Protein AF-J8PQA6-F1 (afdb_monomer)

Sequence (149 aa):
MHLYGYFVLFIVVVLFIALLPLFSGIGTFKLTKPSSSAKAQPTTGKLGKRDFLKNKLNQTNVLKFNLKDGKDVSEDNSTGVSSAPRKFEVDSKTGLKRRVIGRFNQDPNDFDFDIDELINEDNLEEQKQEEKKLKEYNGKKHEAYEAFV

Foldseek 3Di:
DVVVVVVVVVVVVVVCVVCCVVVVPPPPPPPPDPPPPDDDDDDDDPDDPVVVVVVVVVVPPPDDDPDPPDDDDDDDDDPDDDPDDQDFDQDPVPRDTDGPPDDDDPDPCPPVDDPVNVVVVVVVVVVVVVVVVVVVVVVVVVVVVVVVD

Secondary structure (DSSP, 8-state):
-HHHHHHHHHHHHHHHHHHHHHHS-TT---------------------HHHHHHHHHHH-----------SS--------S--S--PEEEPTTT-PEEE--------GGGG---HHHHHHHHHHHHHHHHHHHHHHHHHHHHHHHHHH-

Structure (mmCIF, N/CA/C/O backbone):
data_AF-J8PQA6-F1
#
_entry.id   AF-J8PQA6-F1
#
loop_
_atom_site.group_PDB
_atom_site.id
_atom_site.type_symbol
_atom_site.label_atom_id
_atom_site.label_alt_id
_atom_site.label_comp_id
_atom_site.label_asym_id
_atom_site.label_entity_id
_atom_site.label_seq_id
_atom_site.pdbx_PDB_ins_code
_atom_site.Cartn_x
_atom_site.Cartn_y
_atom_site.Cartn_z
_atom_site.occupancy
_atom_site.B_iso_or_equiv
_atom_site.auth_seq_id
_atom_site.auth_comp_id
_atom_site.auth_asym_id
_atom_site.auth_atom_id
_atom_site.pdbx_PDB_model_num
ATOM 1 N N . MET A 1 1 ? 31.375 -15.706 -26.236 1.00 62.81 1 MET A N 1
ATOM 2 C CA . MET A 1 1 ? 31.761 -14.596 -25.334 1.00 62.81 1 MET A CA 1
ATOM 3 C C . MET A 1 1 ? 30.564 -13.902 -24.680 1.00 62.81 1 MET A C 1
ATOM 5 O O . MET A 1 1 ? 30.632 -13.652 -23.487 1.00 62.81 1 MET A O 1
ATOM 9 N N . HIS A 1 2 ? 29.446 -13.666 -25.381 1.00 77.88 2 HIS A N 1
ATOM 10 C CA . HIS A 1 2 ? 28.254 -13.034 -24.779 1.00 77.88 2 HIS A CA 1
ATOM 11 C C . HIS A 1 2 ? 27.535 -13.906 -23.734 1.00 77.88 2 HIS A C 1
ATOM 13 O O . HIS A 1 2 ? 27.205 -13.419 -22.659 1.00 77.88 2 HIS A O 1
ATOM 19 N N . LEU A 1 3 ? 27.373 -15.211 -23.998 1.00 87.12 3 LEU A N 1
ATOM 20 C CA . LEU A 1 3 ? 26.696 -16.140 -23.077 1.00 87.12 3 LEU A CA 1
ATOM 21 C C . LEU A 1 3 ? 27.403 -16.257 -21.714 1.00 87.12 3 LEU A C 1
ATOM 23 O O . LEU A 1 3 ? 26.760 -16.323 -20.672 1.00 87.12 3 LEU A O 1
ATOM 27 N N . TYR A 1 4 ? 28.738 -16.232 -21.732 1.00 91.75 4 TYR A N 1
ATOM 28 C CA . TYR A 1 4 ? 29.564 -16.247 -20.526 1.00 91.75 4 TYR A CA 1
ATOM 29 C C . TYR A 1 4 ? 29.369 -14.970 -19.697 1.00 91.75 4 TYR A C 1
ATOM 31 O O . TYR A 1 4 ? 29.225 -15.047 -18.482 1.00 91.75 4 TYR A O 1
ATOM 39 N N . GLY A 1 5 ? 29.271 -13.805 -20.350 1.00 92.56 5 GLY A N 1
ATOM 40 C CA . GLY A 1 5 ? 28.978 -12.536 -19.679 1.00 92.56 5 GLY A CA 1
ATOM 41 C C . GLY A 1 5 ? 27.631 -12.544 -18.951 1.00 92.56 5 GLY A C 1
ATOM 42 O O . GLY A 1 5 ? 27.562 -12.117 -17.801 1.00 92.56 5 GLY A O 1
ATOM 43 N N . TYR A 1 6 ? 26.584 -13.102 -19.569 1.00 93.69 6 TYR A N 1
ATOM 44 C CA . TYR A 1 6 ? 25.278 -13.253 -18.915 1.00 93.69 6 TYR A CA 1
ATOM 45 C C . TYR A 1 6 ? 25.326 -14.204 -17.715 1.00 93.69 6 TYR A C 1
ATOM 47 O O . TYR A 1 6 ? 24.714 -13.916 -16.691 1.00 93.69 6 TYR A O 1
ATOM 55 N N . PHE A 1 7 ? 26.088 -15.298 -17.803 1.00 95.31 7 PHE A N 1
ATOM 56 C CA . PHE A 1 7 ? 26.271 -16.226 -16.684 1.00 95.31 7 PHE A CA 1
ATOM 57 C C . PHE A 1 7 ? 26.992 -15.575 -15.500 1.00 95.31 7 PHE A C 1
ATOM 59 O O . PHE A 1 7 ? 26.571 -15.733 -14.356 1.00 95.31 7 PHE A O 1
ATOM 66 N N . VAL A 1 8 ? 28.046 -14.801 -15.771 1.00 94.62 8 VAL A N 1
ATOM 67 C CA . VAL A 1 8 ? 28.770 -14.051 -14.736 1.00 94.62 8 VAL A CA 1
ATOM 68 C C . VAL A 1 8 ? 27.856 -13.003 -14.094 1.00 94.62 8 VAL A C 1
ATOM 70 O O . VAL A 1 8 ? 27.794 -12.921 -12.869 1.00 94.62 8 VAL A O 1
ATOM 73 N N . LEU A 1 9 ? 27.091 -12.252 -14.894 1.00 94.94 9 LEU A N 1
ATOM 74 C CA . LEU A 1 9 ? 26.126 -11.270 -14.389 1.00 94.94 9 LEU A CA 1
ATOM 75 C C . LEU A 1 9 ? 25.058 -11.929 -13.504 1.00 94.94 9 LEU A C 1
ATOM 77 O O . LEU A 1 9 ? 24.757 -11.426 -12.425 1.00 94.94 9 LEU A O 1
ATOM 81 N N . PHE A 1 10 ? 24.515 -13.071 -13.934 1.00 95.56 10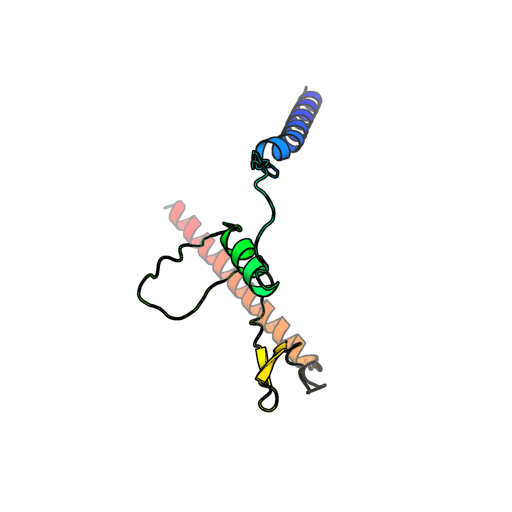 PHE A N 1
ATOM 82 C CA . PHE A 1 10 ? 23.509 -13.814 -13.179 1.00 95.56 10 PHE A CA 1
ATOM 83 C C . PHE A 1 10 ? 24.034 -14.243 -11.805 1.00 95.56 10 PHE A C 1
ATOM 85 O O . PHE A 1 10 ? 23.363 -14.032 -10.796 1.00 95.56 10 PHE A O 1
ATOM 92 N N . ILE A 1 11 ? 25.265 -14.762 -11.747 1.00 96.00 11 ILE A N 1
ATOM 93 C CA . ILE A 1 11 ? 25.914 -15.134 -10.484 1.00 96.00 11 ILE A CA 1
ATOM 94 C C . ILE A 1 11 ? 26.055 -13.913 -9.569 1.00 96.00 11 ILE A C 1
ATOM 96 O O . ILE A 1 11 ? 25.723 -14.005 -8.389 1.00 96.00 11 ILE A O 1
ATOM 100 N N . VAL A 1 12 ? 26.486 -12.764 -10.099 1.00 95.88 12 VAL A N 1
ATOM 101 C CA . VAL A 1 12 ? 26.631 -11.522 -9.319 1.00 95.88 12 VAL A CA 1
ATOM 102 C C . VAL A 1 12 ? 25.291 -11.067 -8.733 1.00 95.88 12 VAL A C 1
ATOM 104 O O . VAL A 1 12 ? 25.227 -10.731 -7.551 1.00 95.88 12 VAL A O 1
ATOM 107 N N . VAL A 1 13 ? 24.215 -11.101 -9.524 1.00 96.56 13 VAL A N 1
ATOM 108 C CA . VAL A 1 13 ? 22.869 -10.709 -9.070 1.00 96.56 13 VAL A CA 1
ATOM 109 C C . VAL A 1 13 ? 22.370 -11.631 -7.956 1.00 96.56 13 VAL A C 1
ATOM 111 O O . VAL A 1 13 ? 21.892 -11.149 -6.929 1.00 96.56 13 VAL A O 1
ATOM 114 N N . VAL A 1 14 ? 22.527 -12.949 -8.113 1.00 95.62 14 VAL A N 1
ATOM 115 C CA . VAL A 1 14 ? 22.127 -13.933 -7.091 1.00 95.62 14 VAL A CA 1
ATOM 116 C C . VAL A 1 14 ? 22.905 -13.725 -5.789 1.00 95.62 14 VAL A C 1
ATOM 118 O O . VAL A 1 14 ? 22.318 -13.753 -4.707 1.00 95.62 14 VAL A O 1
ATOM 121 N N . LEU A 1 15 ? 24.210 -13.456 -5.883 1.00 95.38 15 LEU A N 1
ATOM 122 C CA . LEU A 1 15 ? 25.066 -13.187 -4.726 1.00 95.38 15 LEU A CA 1
ATOM 123 C C . LEU A 1 15 ? 24.599 -11.927 -3.976 1.00 95.38 15 LEU A C 1
ATOM 125 O O . LEU A 1 15 ? 24.535 -11.923 -2.749 1.00 95.38 15 LEU A O 1
ATOM 129 N N . PHE A 1 16 ? 24.190 -10.887 -4.705 1.00 94.31 16 PHE A N 1
ATOM 130 C CA . PHE A 1 16 ? 23.672 -9.651 -4.118 1.00 94.31 16 PHE A CA 1
ATOM 131 C C . PHE A 1 16 ? 22.347 -9.861 -3.374 1.00 94.31 16 PHE A C 1
ATOM 133 O O . PHE A 1 16 ? 22.188 -9.388 -2.249 1.00 94.31 16 PHE A O 1
ATOM 140 N N . ILE A 1 17 ? 21.416 -10.619 -3.962 1.00 93.62 17 ILE A N 1
ATOM 141 C CA . ILE A 1 17 ? 20.130 -10.962 -3.332 1.00 93.62 17 ILE A CA 1
ATOM 142 C C . ILE A 1 17 ? 20.348 -11.789 -2.060 1.00 93.62 17 ILE A C 1
ATOM 144 O O . ILE A 1 17 ? 19.663 -11.568 -1.066 1.00 93.62 17 ILE A O 1
ATOM 148 N N . ALA A 1 18 ? 21.323 -12.700 -2.058 1.00 90.69 18 ALA A N 1
ATOM 149 C CA . ALA A 1 18 ? 21.658 -13.502 -0.883 1.00 90.69 18 ALA A CA 1
ATOM 150 C C . ALA A 1 18 ? 22.339 -12.684 0.232 1.00 90.69 18 ALA A C 1
ATOM 152 O O . ALA A 1 18 ? 22.142 -12.966 1.414 1.00 90.69 18 ALA A O 1
ATOM 153 N N . LEU A 1 19 ? 23.124 -11.663 -0.128 1.00 89.12 19 LEU A N 1
ATOM 154 C CA . LEU A 1 19 ? 23.817 -10.794 0.828 1.00 89.12 19 LEU A CA 1
ATOM 155 C C . LEU A 1 19 ? 22.931 -9.679 1.398 1.00 89.12 19 LEU A C 1
ATOM 157 O O . LEU A 1 19 ? 23.157 -9.246 2.528 1.00 89.12 19 LEU A O 1
ATOM 161 N N . LEU A 1 20 ? 21.919 -9.218 0.658 1.00 84.25 20 LEU A N 1
ATOM 162 C CA . LEU A 1 20 ? 21.012 -8.147 1.087 1.00 84.25 20 LEU A CA 1
ATOM 163 C C . LEU A 1 20 ? 20.389 -8.398 2.476 1.00 84.25 20 LEU A 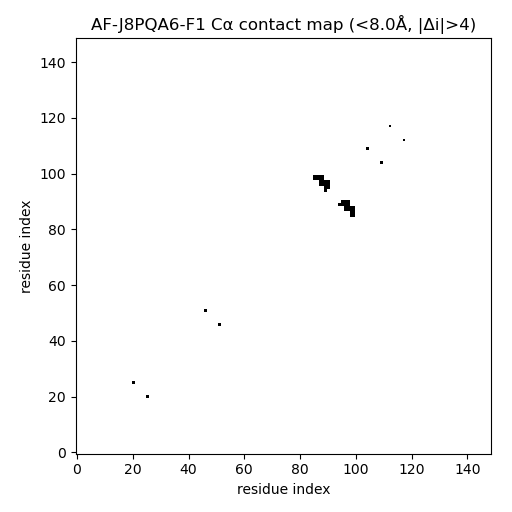C 1
ATOM 165 O O . LEU A 1 20 ? 20.491 -7.508 3.321 1.00 84.25 20 LEU A O 1
ATOM 169 N N . PRO A 1 21 ? 19.832 -9.586 2.786 1.00 82.44 21 PRO A N 1
ATOM 170 C CA . PRO A 1 21 ? 19.302 -9.887 4.116 1.00 82.44 21 PRO A CA 1
ATOM 171 C C . PRO A 1 21 ? 20.340 -9.775 5.240 1.00 82.44 21 PRO A C 1
ATOM 173 O O . PRO A 1 21 ? 20.000 -9.348 6.341 1.00 82.44 21 PRO A O 1
ATOM 176 N N . LEU A 1 22 ? 21.604 -10.121 4.964 1.00 79.12 22 LEU A N 1
ATOM 177 C CA . LEU A 1 22 ? 22.694 -10.081 5.947 1.00 79.12 22 LEU A CA 1
ATOM 178 C C . LEU A 1 22 ? 23.083 -8.640 6.302 1.00 79.12 22 LEU A C 1
ATOM 180 O O . LEU A 1 22 ? 23.360 -8.347 7.464 1.00 79.12 22 LEU A O 1
ATOM 184 N N . PHE A 1 23 ? 23.055 -7.731 5.324 1.00 77.00 23 PHE A N 1
ATOM 185 C CA . PHE A 1 23 ? 23.293 -6.302 5.553 1.00 77.00 23 PHE A CA 1
ATOM 186 C C . PHE A 1 23 ? 22.053 -5.547 6.032 1.00 77.00 23 PHE A C 1
ATOM 188 O O . PHE A 1 23 ? 22.184 -4.494 6.650 1.00 77.00 23 PHE A O 1
ATOM 195 N N . SER A 1 24 ? 20.851 -6.075 5.786 1.00 75.88 24 SER A N 1
ATOM 196 C CA . SER A 1 24 ? 19.601 -5.376 6.092 1.00 75.88 24 SER A CA 1
ATOM 197 C C . SER A 1 24 ? 19.342 -5.201 7.594 1.00 75.88 24 SER A C 1
ATOM 199 O O . SER A 1 24 ? 18.422 -4.473 7.959 1.00 75.88 24 SER A O 1
ATOM 201 N N . GLY A 1 25 ? 20.113 -5.844 8.479 1.00 66.12 25 GLY A N 1
ATOM 202 C CA . GLY A 1 25 ? 20.046 -5.596 9.925 1.00 66.12 25 GLY A CA 1
ATOM 203 C C . GLY A 1 25 ? 18.720 -5.996 10.586 1.00 66.12 25 GLY A C 1
ATOM 204 O O . GLY A 1 25 ? 18.507 -5.701 11.764 1.00 66.12 25 GLY A O 1
ATOM 205 N N . ILE A 1 26 ? 17.838 -6.701 9.867 1.00 63.75 26 ILE A N 1
ATOM 206 C CA . ILE A 1 26 ? 16.672 -7.382 10.433 1.00 63.75 26 ILE A CA 1
ATOM 207 C C . ILE A 1 26 ? 17.202 -8.497 11.344 1.00 63.75 26 ILE A C 1
ATOM 209 O O . ILE A 1 26 ? 17.560 -9.577 10.891 1.00 63.75 26 ILE A O 1
ATOM 213 N N . GLY A 1 27 ? 17.312 -8.220 12.646 1.00 55.91 27 GLY A N 1
ATOM 214 C CA . GLY A 1 27 ? 17.539 -9.267 13.646 1.00 55.91 27 GLY A CA 1
ATOM 215 C C . GLY A 1 27 ? 18.548 -8.992 14.758 1.00 55.91 27 GLY A C 1
ATOM 216 O O . GLY A 1 27 ? 18.763 -9.888 15.571 1.00 55.91 27 GLY A O 1
ATOM 217 N N . THR A 1 28 ? 19.147 -7.802 14.887 1.00 60.06 28 THR A N 1
ATOM 218 C CA . THR A 1 28 ? 20.030 -7.520 16.039 1.00 60.06 28 THR A CA 1
ATOM 219 C C . THR A 1 28 ? 19.232 -7.230 17.315 1.00 60.06 28 THR A C 1
ATOM 221 O O . THR A 1 28 ? 19.262 -6.123 17.854 1.00 60.06 28 THR A O 1
ATOM 224 N N . PHE A 1 29 ? 18.518 -8.228 17.834 1.00 62.50 29 PHE A N 1
ATOM 225 C CA . PHE A 1 29 ? 17.996 -8.185 19.195 1.00 62.50 29 PHE A CA 1
ATOM 226 C C . PHE A 1 29 ? 19.137 -8.483 20.168 1.00 62.50 29 PHE A C 1
ATOM 228 O O . PHE A 1 29 ? 19.535 -9.630 20.372 1.00 62.50 29 PHE A O 1
ATOM 235 N N . LYS A 1 30 ? 19.682 -7.430 20.786 1.00 62.34 30 LYS A N 1
ATOM 236 C CA . LYS A 1 30 ? 20.609 -7.573 21.912 1.00 62.34 30 LYS A CA 1
ATOM 237 C C . LYS A 1 30 ? 19.830 -8.080 23.120 1.00 62.34 30 LYS A C 1
ATOM 239 O O . LYS A 1 30 ? 19.223 -7.303 23.853 1.00 62.34 30 LYS A O 1
ATOM 244 N N . LEU A 1 31 ? 19.855 -9.391 23.330 1.00 57.66 31 LEU A N 1
ATOM 245 C CA . LEU A 1 31 ? 19.340 -10.007 24.544 1.00 57.66 31 LEU A CA 1
ATOM 246 C C . LEU A 1 31 ? 20.323 -9.717 25.689 1.00 57.66 31 LEU A C 1
ATOM 248 O O . LEU A 1 31 ? 21.233 -10.493 25.976 1.00 57.66 31 LEU A O 1
ATOM 252 N N . THR A 1 32 ? 20.185 -8.558 26.331 1.00 61.53 32 THR A N 1
ATOM 253 C CA . THR A 1 32 ? 20.927 -8.262 27.558 1.00 61.53 32 THR A CA 1
ATOM 254 C C . THR A 1 32 ? 20.365 -9.136 28.671 1.00 61.53 32 THR A C 1
ATOM 256 O O . THR A 1 32 ? 19.302 -8.854 29.223 1.00 61.53 32 THR A O 1
ATOM 259 N N . LYS A 1 33 ? 21.059 -10.234 28.975 1.00 55.88 33 LYS A N 1
ATOM 260 C CA . LYS A 1 33 ? 20.732 -11.123 30.091 1.00 55.88 33 LYS A CA 1
ATOM 261 C C . LYS A 1 33 ? 20.951 -10.337 31.394 1.00 55.88 33 LYS A C 1
ATOM 263 O O . LYS A 1 33 ? 22.086 -9.926 31.641 1.00 55.88 33 LYS A O 1
ATOM 268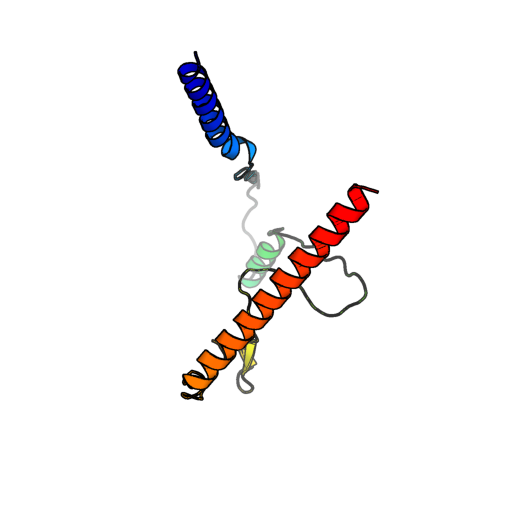 N N . PRO A 1 34 ? 19.920 -10.081 32.219 1.00 55.31 34 PRO A N 1
ATOM 269 C CA . PRO A 1 34 ? 20.139 -9.419 33.494 1.00 55.31 34 PRO A CA 1
ATOM 270 C C . PRO A 1 34 ? 20.943 -10.365 34.390 1.00 55.31 34 PRO A C 1
ATOM 272 O O . PRO A 1 34 ? 20.482 -11.445 34.755 1.00 55.31 34 PRO A O 1
ATOM 275 N N . SER A 1 35 ? 22.174 -9.967 34.703 1.00 49.56 35 SER A N 1
ATOM 276 C CA . SER A 1 35 ? 22.997 -10.587 35.738 1.00 49.56 35 SER A CA 1
ATOM 277 C C . SER A 1 35 ? 22.291 -10.403 37.084 1.00 49.56 35 SER A C 1
ATOM 279 O O . SER A 1 35 ? 22.355 -9.339 37.698 1.00 49.56 35 SER A O 1
ATOM 281 N N . SER A 1 36 ? 21.549 -11.417 37.527 1.00 50.72 36 SER A N 1
ATOM 282 C CA . SER A 1 36 ? 20.932 -11.440 38.849 1.00 50.72 36 SER A CA 1
ATOM 283 C C . SER A 1 36 ? 21.951 -11.920 39.884 1.00 50.72 36 SER A C 1
ATOM 285 O O . SER A 1 36 ? 21.871 -13.049 40.366 1.00 50.72 36 SER A O 1
ATOM 287 N N . SER A 1 37 ? 22.90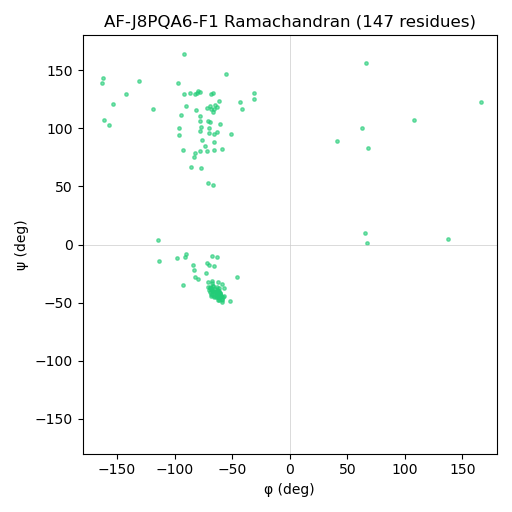8 -11.075 40.266 1.00 53.25 37 SER A N 1
ATOM 288 C CA . SER A 1 37 ? 23.626 -11.262 41.532 1.00 53.25 37 SER A CA 1
ATOM 289 C C . SER A 1 37 ? 22.820 -10.611 42.663 1.00 53.25 37 SER A C 1
ATOM 291 O O . SER A 1 37 ? 23.221 -9.600 43.236 1.00 53.25 37 SER A O 1
ATOM 293 N N . ALA A 1 38 ? 21.641 -11.154 42.966 1.00 51.59 38 ALA A N 1
ATOM 294 C CA . ALA A 1 38 ? 20.885 -10.761 44.149 1.00 51.59 38 ALA A CA 1
ATOM 295 C C . ALA A 1 38 ? 21.189 -11.760 45.270 1.00 51.59 38 ALA A C 1
ATOM 297 O O . ALA A 1 38 ? 20.662 -12.872 45.293 1.00 51.59 38 ALA A O 1
ATOM 298 N N . LYS A 1 39 ? 22.081 -11.349 46.180 1.00 44.03 39 LYS A N 1
ATOM 299 C CA . LYS A 1 39 ? 22.262 -11.938 47.512 1.00 44.03 39 LYS A CA 1
ATOM 300 C C . LYS A 1 39 ? 20.886 -12.207 48.128 1.00 44.03 39 LYS A C 1
ATOM 302 O O . LYS A 1 39 ? 20.089 -11.284 48.283 1.00 44.03 39 LYS A O 1
ATOM 307 N N . ALA A 1 40 ? 20.631 -13.461 48.483 1.00 52.38 40 ALA A N 1
ATOM 308 C CA . ALA A 1 40 ? 19.500 -13.830 49.316 1.00 52.38 40 ALA A CA 1
ATOM 309 C C . ALA A 1 40 ? 19.642 -13.131 50.677 1.00 52.38 40 ALA A C 1
ATOM 311 O O . ALA A 1 40 ? 20.656 -13.298 51.354 1.00 52.38 40 ALA A O 1
ATOM 312 N N . GLN A 1 41 ? 18.637 -12.351 51.071 1.00 50.75 41 GLN A N 1
ATOM 313 C CA . GLN A 1 41 ? 18.512 -11.837 52.432 1.00 50.75 41 GLN A CA 1
ATOM 314 C C . GLN A 1 41 ? 17.084 -12.110 52.937 1.00 50.75 41 GLN A C 1
ATOM 316 O O . GLN A 1 41 ? 16.149 -12.106 52.130 1.00 50.75 41 GLN A O 1
ATOM 321 N N . PRO A 1 42 ? 16.927 -12.487 54.221 1.00 49.06 42 PRO A N 1
ATOM 322 C CA . PRO A 1 42 ? 15.946 -13.475 54.626 1.00 49.06 42 PRO A CA 1
ATOM 323 C C . PRO A 1 42 ? 14.602 -12.873 55.030 1.00 49.06 42 PRO A C 1
ATOM 325 O O . PRO A 1 42 ? 14.448 -11.692 55.325 1.00 49.06 42 PRO A O 1
ATOM 328 N N . THR A 1 43 ? 13.639 -13.783 55.062 1.00 59.66 43 THR A N 1
ATOM 329 C CA . THR A 1 43 ? 12.290 -13.691 55.606 1.00 59.66 43 THR A CA 1
ATOM 330 C C . THR A 1 43 ? 12.208 -12.962 56.950 1.00 59.66 43 THR A C 1
ATOM 332 O O . THR A 1 43 ? 12.661 -13.507 57.949 1.00 59.66 43 THR A O 1
ATOM 335 N N . THR A 1 44 ? 11.514 -11.825 57.010 1.00 49.75 44 THR A N 1
ATOM 336 C CA . THR A 1 44 ? 10.687 -11.419 58.162 1.00 49.75 44 THR A CA 1
ATOM 337 C C . THR A 1 44 ? 9.723 -10.303 57.751 1.00 49.75 44 THR A C 1
ATOM 339 O O . THR A 1 44 ? 10.080 -9.382 57.026 1.00 49.75 44 THR A O 1
ATOM 342 N N . GLY A 1 45 ? 8.482 -10.389 58.238 1.00 46.56 45 GLY A N 1
ATOM 343 C CA . GLY A 1 45 ? 7.494 -9.311 58.167 1.00 46.56 45 GLY A CA 1
ATOM 344 C C . GLY A 1 45 ? 6.367 -9.565 57.171 1.00 46.56 45 GLY A C 1
ATOM 345 O O . GLY A 1 45 ? 6.550 -9.480 55.962 1.00 46.56 45 GLY A O 1
ATOM 346 N N . LYS A 1 46 ? 5.174 -9.859 57.699 1.00 59.72 46 LYS A N 1
ATOM 347 C CA . LYS A 1 46 ? 3.901 -9.954 56.970 1.00 59.72 46 LYS A CA 1
ATOM 348 C C . LYS A 1 46 ? 3.582 -8.625 56.261 1.00 59.72 46 LYS A C 1
ATOM 350 O O . LYS A 1 46 ? 2.809 -7.828 56.779 1.00 59.72 46 LYS A O 1
ATOM 355 N N . LEU A 1 47 ? 4.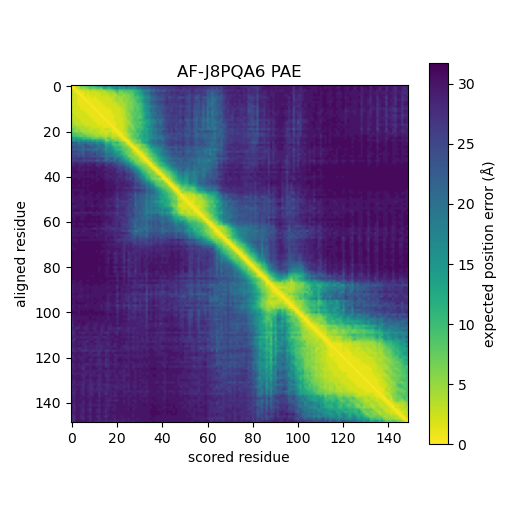145 -8.384 55.080 1.00 57.03 47 LEU A N 1
ATOM 356 C CA . LEU A 1 47 ? 3.615 -7.379 54.160 1.00 57.03 47 LEU A CA 1
ATOM 357 C C . LEU A 1 47 ? 2.457 -8.007 53.383 1.00 57.03 47 LEU A C 1
ATOM 359 O O . LEU A 1 47 ? 2.581 -9.105 52.834 1.00 57.03 47 LEU A O 1
ATOM 363 N N . GLY A 1 48 ? 1.310 -7.326 53.355 1.00 60.00 48 GLY A N 1
ATOM 364 C CA . GLY A 1 48 ? 0.146 -7.784 52.607 1.00 60.00 48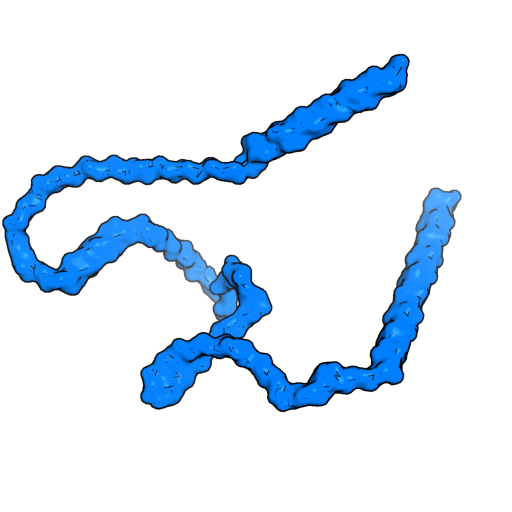 GLY A CA 1
ATOM 365 C C . GLY A 1 48 ? 0.508 -8.015 51.139 1.00 60.00 48 GLY A C 1
ATOM 366 O O . GLY A 1 48 ? 1.323 -7.290 50.572 1.00 60.00 48 GLY A O 1
ATOM 367 N N . LYS A 1 49 ? -0.122 -9.004 50.488 1.00 62.72 49 LYS A N 1
ATOM 368 C CA . LYS A 1 49 ? 0.092 -9.326 49.057 1.00 62.72 49 LYS A CA 1
ATOM 369 C C . LYS A 1 49 ? 0.085 -8.085 48.143 1.00 62.72 49 LYS A C 1
ATOM 371 O O . LYS A 1 49 ? 0.748 -8.078 47.110 1.00 62.72 49 LYS A O 1
ATOM 376 N N . ARG A 1 50 ? -0.639 -7.028 48.534 1.00 61.09 50 ARG A N 1
ATOM 377 C CA . ARG A 1 50 ? -0.708 -5.740 47.826 1.00 61.09 50 ARG A CA 1
ATOM 378 C C . ARG A 1 50 ? 0.607 -4.957 47.874 1.00 61.09 50 ARG A C 1
ATOM 380 O O . ARG A 1 50 ? 0.985 -4.381 46.861 1.00 61.09 50 ARG A O 1
ATOM 387 N N . ASP A 1 51 ? 1.323 -4.971 48.992 1.00 64.94 51 ASP A N 1
ATOM 388 C CA . ASP A 1 51 ? 2.573 -4.219 49.143 1.00 64.94 51 ASP A CA 1
ATOM 389 C C . ASP A 1 51 ? 3.750 -4.946 48.479 1.00 64.94 51 ASP A C 1
ATOM 391 O O . ASP A 1 51 ? 4.624 -4.310 47.892 1.00 64.94 51 ASP A O 1
ATOM 395 N N . PHE A 1 52 ? 3.709 -6.284 48.430 1.00 66.50 52 PHE A N 1
ATOM 396 C CA . PHE A 1 52 ? 4.630 -7.082 47.611 1.00 66.50 52 PHE A CA 1
ATOM 397 C C . PHE A 1 52 ? 4.484 -6.774 46.110 1.00 66.50 52 PHE A C 1
ATOM 399 O O . PHE A 1 52 ? 5.480 -6.619 45.405 1.00 66.50 52 PHE A O 1
ATOM 406 N N . LEU A 1 53 ? 3.248 -6.625 45.616 1.00 66.75 53 LEU A N 1
ATOM 407 C CA . LEU A 1 53 ? 2.979 -6.251 44.222 1.00 66.75 53 LEU A CA 1
ATOM 408 C C . LEU A 1 53 ? 3.426 -4.818 43.907 1.00 66.75 53 LEU A C 1
ATOM 410 O O . LEU A 1 53 ? 4.008 -4.595 42.848 1.00 66.75 53 LEU A O 1
ATOM 414 N N . LYS A 1 54 ? 3.223 -3.868 44.831 1.00 66.75 54 LYS A N 1
ATOM 415 C CA . LYS A 1 54 ? 3.734 -2.493 44.694 1.00 66.75 54 LYS A CA 1
ATOM 416 C C . LYS A 1 54 ? 5.262 -2.464 44.617 1.00 66.75 54 LYS A C 1
ATOM 418 O O . LYS A 1 54 ? 5.814 -1.811 43.738 1.00 66.75 54 LYS A O 1
ATOM 423 N N . ASN A 1 55 ? 5.947 -3.235 45.462 1.00 62.56 55 ASN A N 1
ATOM 424 C CA . ASN A 1 55 ? 7.407 -3.328 45.411 1.00 62.56 55 ASN A CA 1
ATOM 425 C C . ASN A 1 55 ? 7.911 -4.019 44.133 1.00 62.56 55 ASN A C 1
ATOM 427 O O . ASN A 1 55 ? 8.938 -3.611 43.593 1.00 62.56 55 ASN A O 1
ATOM 431 N N . LYS A 1 56 ? 7.168 -4.995 43.591 1.00 62.66 56 LYS A N 1
ATOM 432 C CA . LYS A 1 56 ? 7.486 -5.634 42.303 1.00 62.66 56 LYS A CA 1
ATOM 433 C C . LYS A 1 56 ? 7.298 -4.680 41.112 1.00 62.66 56 LYS A C 1
ATOM 435 O O . LYS A 1 56 ? 8.119 -4.699 40.203 1.00 62.66 56 LYS A O 1
ATOM 440 N N . LEU A 1 57 ? 6.280 -3.814 41.147 1.00 61.09 57 LEU A N 1
ATOM 441 C CA . LEU A 1 57 ? 6.062 -2.743 40.159 1.00 61.09 57 LEU A CA 1
ATOM 442 C C . LEU A 1 57 ? 7.156 -1.665 40.207 1.00 61.09 57 LEU A C 1
ATOM 444 O O . LEU A 1 57 ? 7.576 -1.163 39.169 1.00 61.09 57 LEU A O 1
ATOM 448 N N . ASN A 1 58 ? 7.669 -1.350 41.396 1.00 58.62 58 ASN A N 1
ATOM 44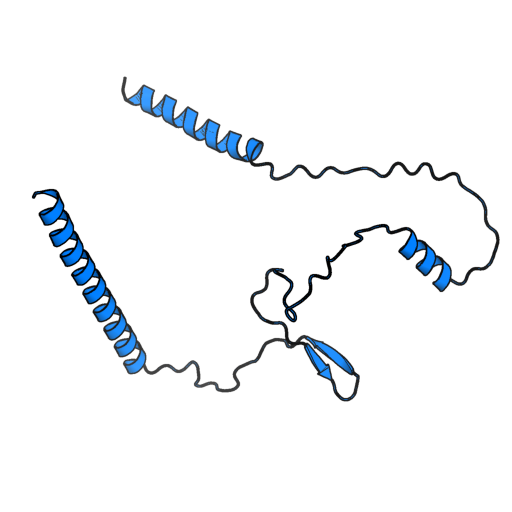9 C CA . ASN A 1 58 ? 8.769 -0.394 41.541 1.00 58.62 58 ASN A CA 1
ATOM 450 C C . ASN A 1 58 ? 10.121 -0.966 41.068 1.00 58.62 58 ASN A C 1
ATOM 452 O O . ASN A 1 58 ? 11.007 -0.206 40.684 1.00 58.62 58 ASN A O 1
ATOM 456 N N . GLN A 1 59 ? 10.288 -2.296 41.074 1.00 57.59 59 GLN A N 1
ATOM 457 C CA . GLN A 1 59 ? 11.486 -2.977 40.557 1.00 57.59 59 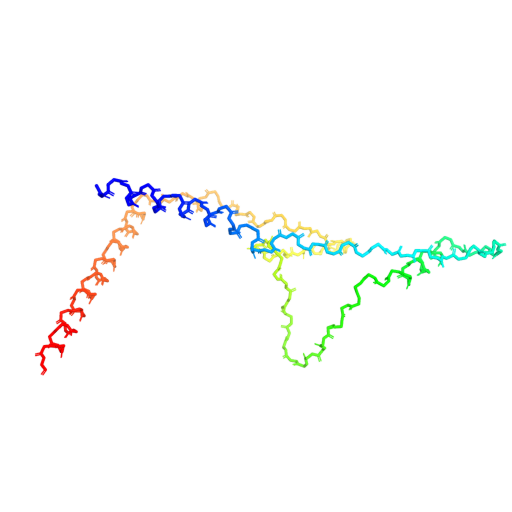GLN A CA 1
ATOM 458 C C . GLN A 1 59 ? 11.450 -3.218 39.044 1.00 57.59 59 GLN A C 1
ATOM 460 O O . GLN A 1 59 ? 12.499 -3.420 38.429 1.00 57.59 59 GLN A O 1
ATOM 465 N N . THR A 1 60 ? 10.278 -3.146 38.410 1.00 56.34 60 THR A N 1
ATOM 466 C CA . THR A 1 60 ? 10.184 -3.094 36.953 1.00 56.34 60 THR A CA 1
ATOM 467 C C . THR A 1 60 ? 10.505 -1.678 36.480 1.00 56.34 60 THR A C 1
ATOM 469 O O . THR A 1 60 ? 9.613 -0.909 36.140 1.00 56.34 60 THR A O 1
ATOM 472 N N . ASN A 1 61 ? 11.797 -1.338 36.388 1.00 59.09 61 ASN A N 1
ATOM 473 C CA . ASN A 1 61 ? 12.287 -0.287 35.480 1.00 59.09 61 ASN A CA 1
ATOM 474 C C . ASN A 1 61 ? 12.089 -0.734 34.013 1.00 59.09 61 ASN A C 1
ATOM 476 O O . ASN A 1 61 ? 13.019 -0.750 33.211 1.00 59.09 61 ASN A O 1
ATOM 480 N N . VAL A 1 62 ? 10.878 -1.158 33.665 1.00 60.97 62 VAL A N 1
ATOM 481 C CA . VAL A 1 62 ? 10.497 -1.528 32.311 1.00 60.97 62 VAL A CA 1
ATOM 482 C C . VAL A 1 62 ? 9.840 -0.283 31.738 1.00 60.97 62 VAL A C 1
ATOM 484 O O . VAL A 1 62 ? 8.664 -0.029 31.960 1.00 60.97 62 VAL A O 1
ATOM 487 N N . LEU A 1 63 ? 10.670 0.507 31.054 1.00 61.66 63 LEU A N 1
ATOM 488 C CA . LEU A 1 63 ? 10.291 1.645 30.215 1.00 61.66 63 LEU A CA 1
ATOM 489 C C . LEU A 1 63 ? 9.719 2.855 30.976 1.00 61.66 63 LEU A C 1
ATOM 491 O O . LEU A 1 63 ? 8.516 3.097 31.022 1.00 61.66 63 LEU A O 1
ATOM 495 N N . LYS A 1 64 ? 10.622 3.688 31.509 1.00 57.25 64 LYS A N 1
ATOM 496 C CA . LYS A 1 64 ? 10.302 5.083 31.836 1.00 57.25 64 LYS A CA 1
ATOM 497 C C . LYS A 1 64 ? 10.311 5.890 30.539 1.00 57.25 64 LYS A C 1
ATOM 499 O O . LYS A 1 64 ? 11.375 6.268 30.053 1.00 57.25 64 LYS A O 1
ATOM 504 N N . PHE A 1 65 ? 9.137 6.117 29.964 1.00 58.81 65 PHE A N 1
ATOM 505 C CA . PHE A 1 65 ? 8.984 7.063 28.865 1.00 58.81 65 PHE A CA 1
ATOM 506 C C . PHE A 1 65 ? 8.981 8.475 29.447 1.00 58.81 65 PHE A C 1
ATOM 508 O O . PHE A 1 65 ? 8.014 8.889 30.080 1.00 58.81 65 PHE A O 1
ATOM 515 N N . ASN A 1 66 ? 10.075 9.209 29.253 1.00 53.62 66 ASN A N 1
ATOM 516 C CA . ASN A 1 66 ? 10.069 10.653 29.453 1.00 53.62 66 ASN A CA 1
ATOM 517 C C . ASN A 1 66 ? 9.355 11.268 28.245 1.00 53.62 66 ASN A C 1
ATOM 519 O O . ASN A 1 66 ? 9.991 11.542 27.226 1.00 53.62 66 ASN A O 1
ATOM 523 N N . LEU A 1 67 ? 8.032 11.434 28.331 1.00 57.50 67 LEU A N 1
ATOM 524 C CA . LEU A 1 67 ? 7.340 12.334 27.417 1.00 57.50 67 LEU A CA 1
ATOM 525 C C . LEU A 1 67 ? 7.790 13.749 27.766 1.00 57.50 67 LEU A C 1
ATOM 527 O O . LEU A 1 67 ? 7.631 14.223 28.887 1.00 57.50 67 LEU A O 1
ATOM 531 N N . LYS A 1 68 ? 8.453 14.385 26.805 1.00 49.34 68 LYS A N 1
ATOM 532 C CA . LYS A 1 68 ? 8.779 15.800 26.873 1.00 49.34 68 LYS A CA 1
ATOM 533 C C . LYS A 1 68 ? 7.439 16.521 26.746 1.00 49.34 68 LYS A C 1
ATOM 535 O O . LYS A 1 68 ? 6.880 16.528 25.653 1.00 49.34 68 LYS A O 1
ATOM 540 N N . ASP A 1 69 ? 6.924 17.063 27.848 1.00 50.94 69 ASP A N 1
ATOM 541 C CA . ASP A 1 69 ? 5.753 17.943 27.844 1.00 50.94 69 ASP A CA 1
ATOM 542 C C . ASP A 1 69 ? 6.125 19.228 27.091 1.00 50.94 69 ASP A C 1
ATOM 544 O O . ASP A 1 69 ? 6.562 20.236 27.650 1.00 50.94 69 ASP A O 1
ATOM 548 N N . GLY A 1 70 ? 6.054 19.134 25.766 1.00 41.88 70 GLY A N 1
ATOM 549 C CA . GLY A 1 70 ? 6.086 20.255 24.853 1.00 41.88 70 GLY A CA 1
ATOM 550 C C . GLY A 1 70 ? 4.712 20.898 24.866 1.00 41.88 70 GLY A C 1
ATOM 551 O O . GLY A 1 70 ? 3.742 20.300 24.416 1.00 41.88 70 GLY A O 1
ATOM 552 N N . LYS A 1 71 ? 4.667 22.104 25.429 1.00 47.78 71 LYS A N 1
ATOM 553 C CA . LYS A 1 71 ? 3.629 23.117 25.237 1.00 47.78 71 LYS A CA 1
ATOM 554 C C . LYS A 1 71 ? 3.012 23.045 23.833 1.00 47.78 71 LYS A C 1
ATOM 556 O O . LYS A 1 71 ? 3.760 23.089 22.860 1.00 47.78 71 LYS A O 1
ATOM 561 N N . ASP A 1 72 ? 1.678 23.029 23.810 1.00 46.75 72 ASP A N 1
ATOM 562 C CA . ASP A 1 72 ? 0.794 23.362 22.685 1.00 46.75 72 ASP A CA 1
ATOM 563 C C . ASP A 1 72 ? 0.963 22.413 21.476 1.00 46.75 72 ASP A C 1
ATOM 565 O O . ASP A 1 72 ? 1.910 22.505 20.710 1.00 46.75 72 ASP A O 1
ATOM 569 N N . VAL A 1 73 ? 0.110 21.417 21.238 1.00 45.53 73 VAL A N 1
ATOM 570 C CA . VAL A 1 73 ? -1.322 21.503 20.928 1.00 45.53 73 VAL A CA 1
ATOM 571 C C . VAL A 1 73 ? -1.941 20.122 21.186 1.00 45.53 73 VAL A C 1
ATOM 573 O O . VAL A 1 73 ? -1.311 19.093 20.955 1.00 45.53 73 VAL A O 1
ATOM 576 N N . SER A 1 74 ? -3.169 20.132 21.695 1.00 44.69 74 SER A N 1
ATOM 577 C CA . SER A 1 74 ? -4.024 18.996 22.034 1.00 44.69 74 SER A CA 1
ATOM 578 C C . SER A 1 74 ? -3.858 17.734 21.174 1.00 44.69 74 SER A C 1
ATOM 580 O O . SER A 1 74 ? -4.030 17.771 19.962 1.00 44.69 74 SER A O 1
ATOM 582 N N . GLU A 1 75 ? -3.607 16.630 21.887 1.00 45.31 75 GLU A N 1
ATOM 583 C CA . GLU A 1 75 ? -3.984 15.239 21.595 1.00 45.31 75 GLU A CA 1
ATOM 584 C C . GLU A 1 75 ? -3.861 14.747 20.146 1.00 45.31 75 GLU A C 1
ATOM 586 O O . GLU A 1 75 ? -4.848 14.660 19.423 1.00 45.31 75 GLU A O 1
ATOM 591 N N . ASP A 1 76 ? -2.681 14.230 19.792 1.00 44.53 76 ASP A N 1
ATOM 592 C CA . ASP A 1 76 ? -2.623 13.035 18.949 1.00 44.53 76 ASP A CA 1
ATOM 593 C C . ASP A 1 76 ? -1.329 12.244 19.192 1.00 44.53 76 ASP A C 1
ATOM 595 O O . ASP A 1 76 ? -0.219 12.752 19.050 1.00 44.53 76 ASP A O 1
ATOM 599 N N . ASN A 1 77 ? -1.469 10.984 19.604 1.00 43.69 77 ASN A N 1
ATOM 600 C CA . ASN A 1 77 ? -0.392 9.997 19.602 1.00 43.69 77 ASN A CA 1
ATOM 601 C C . ASN A 1 77 ? -0.998 8.588 19.567 1.00 43.69 77 ASN A C 1
ATOM 603 O O . ASN A 1 77 ? -1.435 8.050 20.584 1.00 43.69 77 ASN A O 1
ATOM 607 N N . SER A 1 78 ? -0.975 7.938 18.407 1.00 43.53 78 SER A N 1
ATOM 608 C CA . SER A 1 78 ? -0.039 6.829 18.162 1.00 43.53 78 SER A CA 1
ATOM 609 C C . SER A 1 78 ? -0.418 6.038 16.910 1.00 43.53 78 SER A C 1
ATOM 611 O O . SER A 1 78 ? -1.486 5.440 16.788 1.00 43.53 78 SER A O 1
ATOM 613 N N . THR A 1 79 ? 0.540 5.967 15.994 1.00 47.25 79 THR A N 1
ATOM 614 C CA . THR A 1 79 ? 0.649 4.953 14.950 1.00 47.25 79 THR A CA 1
ATOM 615 C C . THR A 1 79 ? 0.902 3.585 15.592 1.00 47.25 79 THR A C 1
ATOM 617 O O . THR A 1 79 ? 2.033 3.147 15.778 1.00 47.25 79 THR A O 1
ATOM 620 N N . GLY A 1 80 ? -0.186 2.896 15.931 1.00 42.81 80 GLY A N 1
ATOM 621 C CA . GLY A 1 80 ? -0.269 1.442 16.021 1.00 42.81 80 GLY A CA 1
ATOM 622 C C . GLY A 1 80 ? -1.308 0.978 15.006 1.00 42.81 80 GLY A C 1
ATOM 623 O O . GLY A 1 80 ? -2.467 1.369 15.086 1.00 42.81 80 GLY A O 1
ATOM 624 N N . VAL A 1 81 ? -0.873 0.197 14.020 1.00 46.56 81 VAL A N 1
ATOM 625 C CA . VAL A 1 81 ? -1.634 -0.238 12.839 1.00 46.56 81 VAL A CA 1
ATOM 626 C C . VAL A 1 81 ? -2.996 -0.855 13.206 1.00 46.56 81 VAL A C 1
ATOM 628 O O . VAL A 1 81 ? -3.122 -2.039 13.500 1.00 46.56 81 VAL A O 1
ATOM 631 N N . SER A 1 82 ? -4.036 -0.026 13.175 1.00 41.41 82 SER A N 1
ATOM 632 C CA . SER A 1 82 ? -5.362 -0.331 12.637 1.00 41.41 82 SER A CA 1
ATOM 633 C C . SER A 1 82 ? -6.035 1.013 12.384 1.00 41.41 82 SER A C 1
ATOM 635 O O . SER A 1 82 ? -6.368 1.726 13.329 1.00 41.41 82 SER A O 1
ATOM 637 N N . SER A 1 83 ? -6.162 1.376 11.118 1.00 47.31 83 SER A N 1
ATOM 638 C CA . SER A 1 83 ? -6.615 2.663 10.584 1.00 47.31 83 SER A CA 1
ATOM 639 C C . SER A 1 83 ? -8.114 2.930 10.790 1.00 47.31 83 SER A C 1
ATOM 641 O O . SER A 1 83 ? -8.835 3.255 9.855 1.00 47.31 83 SER A O 1
ATOM 643 N N . ALA A 1 84 ? -8.604 2.811 12.022 1.00 56.00 84 ALA A N 1
ATOM 644 C CA . ALA A 1 84 ? -9.917 3.315 12.400 1.00 56.00 84 ALA A CA 1
ATOM 645 C C . ALA A 1 84 ? -9.841 3.892 13.821 1.00 56.00 84 ALA A C 1
ATOM 647 O O . ALA A 1 84 ? -9.362 3.192 14.722 1.00 56.00 84 ALA A O 1
ATOM 648 N N . PRO A 1 85 ? -10.311 5.132 14.065 1.00 59.69 85 PRO A N 1
ATOM 649 C CA . PRO A 1 85 ? -10.386 5.685 15.410 1.00 59.69 85 PRO A CA 1
ATOM 650 C C . PRO A 1 85 ? -11.315 4.793 16.237 1.00 59.69 85 PRO A C 1
ATOM 652 O O . PRO A 1 85 ? -12.536 4.812 16.071 1.00 59.69 85 PRO A O 1
ATOM 655 N N . ARG A 1 86 ? -10.740 3.957 17.108 1.00 61.62 86 ARG A N 1
ATOM 656 C CA . ARG A 1 86 ? -11.493 3.065 17.996 1.00 61.62 86 ARG A CA 1
ATOM 657 C C . ARG A 1 86 ? -12.147 3.914 19.084 1.00 61.62 86 ARG A C 1
ATOM 659 O O . ARG A 1 86 ? -11.629 4.031 20.190 1.00 61.62 86 ARG A O 1
ATOM 666 N N . LYS A 1 87 ? -13.274 4.543 18.751 1.00 69.56 87 LYS A N 1
ATOM 667 C CA . LYS A 1 87 ? -14.112 5.268 19.706 1.00 69.56 87 LYS A CA 1
ATOM 668 C C . LYS A 1 87 ? -14.622 4.237 20.713 1.00 69.56 87 LYS A C 1
ATOM 670 O O . LYS A 1 87 ? -15.240 3.253 20.327 1.00 69.56 87 LYS A O 1
ATOM 675 N N . PHE A 1 88 ? -14.284 4.399 21.986 1.00 70.62 88 PHE A N 1
ATOM 676 C CA . PHE A 1 88 ? -14.884 3.607 23.056 1.00 70.62 88 PHE A CA 1
ATOM 677 C C . PHE A 1 88 ? -16.159 4.315 23.494 1.00 70.62 88 PHE A C 1
ATOM 679 O O . PHE A 1 88 ? -16.125 5.514 23.764 1.00 70.62 88 PHE A O 1
ATOM 686 N N . GLU A 1 89 ? -17.265 3.585 23.576 1.00 72.69 89 GLU A N 1
ATOM 687 C CA . GLU A 1 89 ? -18.505 4.106 24.144 1.00 72.69 89 GLU A CA 1
ATOM 688 C C . GLU A 1 89 ? -18.531 3.759 25.636 1.00 72.69 89 GLU A C 1
ATOM 690 O O . GLU A 1 89 ? -18.237 2.622 26.029 1.00 72.69 89 GLU A O 1
ATOM 695 N N . VAL A 1 90 ? -18.794 4.758 26.479 1.00 77.00 90 VAL A N 1
ATOM 696 C CA . VAL A 1 90 ? -18.904 4.582 27.930 1.00 77.00 90 VAL A CA 1
ATOM 697 C C . VAL A 1 90 ? -20.360 4.280 28.244 1.00 77.00 90 VAL A C 1
ATOM 699 O O . VAL A 1 90 ? -21.230 5.104 27.974 1.00 77.00 90 VAL A O 1
ATOM 702 N N . ASP A 1 91 ? -20.625 3.109 28.818 1.00 75.44 91 ASP A N 1
ATOM 703 C CA . ASP A 1 91 ? -21.964 2.771 29.295 1.00 75.44 91 ASP A CA 1
ATOM 704 C C . ASP A 1 91 ? -22.355 3.712 30.445 1.00 75.44 91 ASP A C 1
ATOM 706 O O . ASP A 1 91 ? -21.689 3.750 31.480 1.00 75.44 91 ASP A O 1
ATOM 710 N N . SER A 1 92 ? -23.440 4.469 30.277 1.00 78.50 92 SER A N 1
ATOM 711 C CA . SER A 1 92 ? -23.914 5.446 31.262 1.00 78.50 92 SER A CA 1
ATOM 712 C C . SER A 1 92 ? -24.386 4.814 32.575 1.00 78.50 92 SER A C 1
ATOM 714 O O . SER A 1 92 ? -24.441 5.502 33.592 1.00 78.50 92 SER A O 1
ATOM 716 N N . LYS A 1 93 ? -24.693 3.509 32.584 1.00 81.62 93 LYS A N 1
ATOM 717 C CA . LYS A 1 93 ? -25.146 2.788 33.783 1.00 81.62 93 LYS A CA 1
ATOM 718 C C . LYS A 1 93 ? -24.009 2.129 34.556 1.00 81.62 93 LYS A C 1
ATOM 720 O O . LYS A 1 93 ? -24.083 2.040 35.777 1.00 81.62 93 LYS A O 1
ATOM 725 N N . THR A 1 94 ? -22.980 1.643 33.861 1.00 80.88 94 THR A N 1
ATOM 726 C CA . THR A 1 94 ? -21.891 0.861 34.480 1.00 80.88 94 THR A CA 1
ATOM 727 C C . THR A 1 94 ? -20.531 1.556 34.446 1.00 80.88 94 THR A C 1
ATOM 729 O O . THR A 1 94 ? -19.610 1.128 35.138 1.00 80.88 94 THR A O 1
ATOM 732 N N . GLY A 1 95 ? -20.372 2.612 33.645 1.00 79.69 95 GLY A N 1
ATOM 733 C CA . GLY A 1 95 ? -19.107 3.319 33.441 1.00 79.69 95 GLY A CA 1
ATOM 734 C C . GLY A 1 95 ? -18.038 2.498 32.710 1.00 79.69 95 GLY A C 1
ATOM 735 O O . GLY A 1 95 ? -16.920 2.981 32.513 1.00 79.69 95 GLY A O 1
ATOM 736 N N . LEU A 1 96 ? -18.341 1.260 32.300 1.00 81.56 96 LEU A N 1
ATOM 737 C CA . LEU A 1 96 ? -17.393 0.407 31.593 1.00 81.56 96 LEU A CA 1
ATOM 738 C C . LEU A 1 96 ? -17.279 0.831 30.126 1.00 81.56 96 LEU A C 1
ATOM 740 O O . LEU A 1 96 ? -18.271 0.980 29.412 1.00 81.56 96 LEU A O 1
ATOM 744 N N . LYS A 1 97 ? -16.033 0.974 29.662 1.00 84.88 97 LYS A N 1
ATOM 745 C CA . LYS A 1 97 ? -15.713 1.237 28.255 1.00 84.88 97 LYS A CA 1
ATOM 746 C C . LYS A 1 97 ? -15.962 -0.021 27.433 1.00 84.88 97 LYS A C 1
ATOM 748 O O . LYS A 1 97 ? -15.278 -1.029 27.619 1.00 84.88 97 LYS A O 1
ATOM 753 N N . ARG A 1 98 ? -16.896 0.044 26.486 1.00 75.69 98 ARG A N 1
ATOM 754 C CA . ARG A 1 98 ? -17.115 -1.019 25.500 1.00 75.69 98 ARG A CA 1
ATOM 755 C C . ARG A 1 98 ? -16.382 -0.673 24.209 1.00 75.69 98 ARG A C 1
ATOM 757 O O . ARG A 1 98 ? -16.343 0.480 23.779 1.00 75.69 98 ARG A O 1
ATOM 764 N N . ARG A 1 99 ? -15.761 -1.683 23.595 1.00 76.38 99 ARG A N 1
ATOM 765 C CA . ARG A 1 99 ? -15.168 -1.545 22.261 1.00 76.38 99 ARG A CA 1
ATOM 766 C C . ARG A 1 99 ? -16.319 -1.384 21.266 1.00 76.38 99 ARG A C 1
ATOM 768 O O . ARG A 1 99 ? -17.140 -2.292 21.170 1.00 76.38 99 ARG A O 1
ATOM 775 N N . VAL A 1 100 ? -16.370 -0.265 20.545 1.00 70.00 100 VAL A N 1
ATOM 776 C CA . VAL A 1 100 ? -17.311 -0.097 19.430 1.00 70.00 100 VAL A CA 1
ATOM 777 C C . VAL A 1 100 ? -16.832 -1.002 18.297 1.00 70.00 100 VAL A C 1
ATOM 779 O O . VAL A 1 100 ? -15.789 -0.761 17.686 1.00 70.00 100 VAL A O 1
ATOM 782 N N . ILE A 1 101 ? -17.546 -2.106 18.083 1.00 67.19 101 ILE A N 1
ATOM 783 C CA . ILE A 1 101 ? -17.298 -3.055 16.995 1.00 67.19 101 ILE A CA 1
ATOM 784 C C . ILE A 1 101 ? -17.985 -2.473 15.758 1.00 67.19 101 ILE A C 1
ATOM 786 O O . ILE A 1 101 ? -19.099 -2.857 15.448 1.00 67.19 101 ILE A O 1
ATOM 790 N N . GLY A 1 102 ? -17.345 -1.493 15.115 1.00 68.06 102 GLY A N 1
ATOM 791 C CA . GLY A 1 102 ? -17.832 -0.871 13.880 1.00 68.06 102 GLY A CA 1
ATOM 792 C C . GLY A 1 102 ? -19.126 -0.059 14.027 1.00 68.06 102 GLY A C 1
ATOM 793 O O . GLY A 1 102 ? -19.923 -0.247 14.942 1.00 68.06 102 GLY A O 1
ATOM 794 N N . ARG A 1 103 ? -19.334 0.892 13.116 1.00 72.12 103 ARG A N 1
ATOM 795 C CA . ARG A 1 103 ? -20.672 1.422 12.847 1.00 72.12 103 ARG A CA 1
ATOM 796 C C . ARG A 1 103 ? -21.193 0.619 11.670 1.00 72.12 103 ARG A C 1
ATOM 798 O O . ARG A 1 103 ? -20.615 0.705 10.592 1.00 72.12 103 ARG A O 1
ATOM 805 N N . PHE A 1 104 ? -22.196 -0.213 11.907 1.00 73.25 104 PHE A N 1
ATOM 806 C CA . PHE A 1 104 ? -22.870 -0.914 10.825 1.00 73.25 104 PHE A CA 1
ATOM 807 C C . PHE A 1 104 ? -23.865 0.046 10.203 1.00 73.25 104 PHE A C 1
ATOM 809 O O . PHE A 1 104 ? -24.629 0.692 10.925 1.00 73.25 104 PHE A O 1
ATOM 816 N N . ASN A 1 105 ? -23.819 0.148 8.882 1.00 78.12 105 ASN A N 1
ATOM 817 C CA . ASN A 1 105 ? -24.888 0.798 8.166 1.00 78.12 105 ASN A CA 1
ATOM 818 C C . ASN A 1 105 ? -26.138 -0.073 8.281 1.00 78.12 105 ASN A C 1
ATOM 820 O O . ASN A 1 105 ? -26.057 -1.290 8.114 1.00 78.12 105 ASN A O 1
ATOM 824 N N . GLN A 1 106 ? -27.247 0.536 8.682 1.00 80.38 106 GLN A N 1
ATOM 825 C CA . GLN A 1 106 ? -28.521 -0.162 8.842 1.00 80.38 106 GLN A CA 1
ATOM 826 C C . GLN A 1 106 ? -29.352 -0.118 7.564 1.00 80.38 106 GLN A C 1
ATOM 828 O O . GLN A 1 106 ? -30.347 -0.835 7.492 1.00 80.38 106 GLN A O 1
ATOM 833 N N . ASP A 1 107 ? -28.953 0.700 6.589 1.00 83.94 107 ASP A N 1
ATOM 834 C CA . ASP A 1 107 ? -29.632 0.773 5.309 1.00 83.94 107 ASP A CA 1
ATOM 835 C C . ASP A 1 107 ? -29.165 -0.379 4.401 1.00 83.94 107 ASP A C 1
ATOM 837 O O . ASP A 1 107 ? -27.972 -0.467 4.086 1.00 83.94 107 ASP A O 1
ATOM 841 N N . PRO A 1 108 ? -30.056 -1.311 4.018 1.00 81.19 108 PRO A N 1
ATOM 842 C CA . PRO A 1 108 ? -29.722 -2.370 3.073 1.00 81.19 108 PRO A CA 1
ATOM 843 C C . PRO A 1 108 ? -29.522 -1.854 1.642 1.00 81.19 108 PRO A C 1
ATOM 845 O O . PRO A 1 108 ? -28.913 -2.567 0.847 1.00 81.19 108 PRO A O 1
ATOM 848 N N . ASN A 1 109 ? -30.001 -0.649 1.319 1.00 83.75 109 ASN A N 1
ATOM 849 C CA . ASN A 1 109 ? -29.958 -0.097 -0.035 1.00 83.75 109 ASN A CA 1
ATOM 850 C C . ASN A 1 109 ? -28.682 0.707 -0.318 1.00 83.75 109 ASN A C 1
ATOM 852 O O . ASN A 1 109 ? -28.420 1.041 -1.464 1.00 83.75 109 ASN A O 1
ATOM 856 N N . ASP A 1 110 ? -27.843 0.971 0.688 1.00 81.62 110 ASP A N 1
ATOM 857 C CA . ASP A 1 110 ? -26.579 1.711 0.516 1.00 81.62 110 ASP A CA 1
ATOM 858 C C . ASP A 1 110 ? -25.557 1.004 -0.394 1.00 81.62 110 ASP A C 1
ATOM 860 O O . ASP A 1 110 ? -24.534 1.580 -0.759 1.00 81.62 110 ASP A O 1
ATOM 864 N N . PHE A 1 111 ? -25.812 -0.259 -0.734 1.00 79.38 111 PHE A N 1
ATOM 865 C CA . PHE A 1 111 ? -25.008 -1.044 -1.668 1.00 79.38 111 PHE A CA 1
ATOM 866 C C . PHE A 1 111 ? -25.769 -1.403 -2.95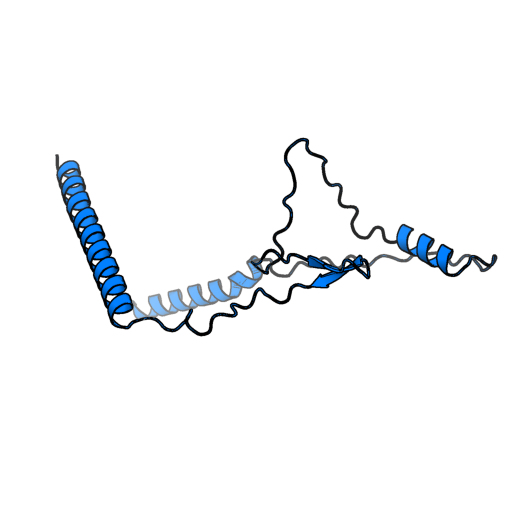1 1.00 79.38 111 PHE A C 1
ATOM 868 O O . PHE A 1 111 ? -25.234 -2.150 -3.771 1.00 79.38 111 PHE A O 1
ATOM 875 N N . ASP A 1 112 ? -27.002 -0.919 -3.110 1.00 85.44 112 ASP A N 1
ATOM 876 C CA . ASP A 1 112 ? -27.817 -1.139 -4.301 1.00 85.44 112 ASP A CA 1
ATOM 877 C C . ASP A 1 112 ? -27.580 0.023 -5.269 1.00 85.44 112 ASP A C 1
ATOM 879 O O . ASP A 1 112 ? -28.294 1.023 -5.276 1.00 85.44 112 ASP A O 1
ATOM 883 N N . PHE A 1 113 ? -26.476 -0.068 -6.009 1.00 83.06 113 PHE A N 1
ATOM 884 C CA . PHE A 1 113 ? -26.096 0.945 -6.988 1.00 83.06 113 PHE A CA 1
ATOM 885 C C . PHE A 1 113 ? -26.894 0.764 -8.277 1.00 83.06 113 PHE A C 1
ATOM 887 O O . PHE A 1 113 ? -26.931 -0.334 -8.844 1.00 83.06 113 PHE A O 1
ATOM 894 N N . ASP A 1 114 ? -27.456 1.859 -8.786 1.00 90.00 114 ASP A N 1
ATOM 895 C CA . ASP A 1 114 ? -28.081 1.863 -10.100 1.00 90.00 114 ASP A CA 1
ATOM 896 C C . ASP A 1 114 ? -27.009 1.648 -11.175 1.00 90.00 114 ASP A C 1
ATOM 898 O O . ASP A 1 114 ? -25.983 2.329 -11.222 1.00 90.00 114 ASP A O 1
ATOM 902 N N . ILE A 1 115 ? -27.257 0.703 -12.084 1.00 89.25 115 ILE A N 1
ATOM 903 C CA . ILE A 1 115 ? -26.327 0.382 -13.179 1.00 89.25 115 ILE A CA 1
ATOM 904 C C . ILE A 1 115 ? -26.031 1.633 -14.019 1.00 89.25 115 ILE A C 1
ATOM 906 O O . ILE A 1 115 ? -24.894 1.848 -14.437 1.00 89.25 115 ILE A O 1
ATOM 910 N N . ASP A 1 116 ? -27.040 2.479 -14.222 1.00 93.44 116 ASP A N 1
ATOM 911 C CA . ASP A 1 116 ? -26.903 3.732 -14.962 1.00 93.44 116 ASP A CA 1
ATOM 912 C C . ASP A 1 116 ? -26.011 4.745 -14.227 1.00 93.44 116 ASP A C 1
ATOM 914 O O . ASP A 1 116 ? -25.262 5.482 -14.869 1.00 93.44 116 ASP A O 1
ATOM 918 N N . GLU A 1 117 ? -26.054 4.785 -12.891 1.00 89.94 117 GLU A N 1
ATOM 919 C CA . GLU A 1 117 ? -25.169 5.636 -12.087 1.00 89.94 117 GLU A CA 1
ATOM 920 C C . GLU A 1 117 ? -23.713 5.184 -12.234 1.00 89.94 117 GLU A C 1
ATOM 922 O O . GLU A 1 117 ? -22.844 6.007 -12.526 1.00 89.94 117 GLU A O 1
ATOM 927 N N . LEU A 1 118 ? -23.474 3.871 -12.161 1.00 91.50 118 LEU A N 1
ATOM 928 C CA . LEU A 1 118 ? -22.147 3.277 -12.322 1.00 91.50 118 LEU A CA 1
ATOM 929 C C . LEU A 1 118 ? -21.550 3.563 -13.709 1.00 91.50 118 LEU A C 1
ATOM 931 O O . LEU A 1 118 ? -20.407 3.994 -13.832 1.00 91.50 118 LEU A O 1
ATOM 935 N N . ILE A 1 119 ? -22.350 3.386 -14.766 1.00 93.88 119 ILE A N 1
ATOM 936 C CA . ILE A 1 119 ? -21.927 3.656 -16.149 1.00 93.88 119 ILE A CA 1
ATOM 937 C C . ILE A 1 119 ? -21.580 5.138 -16.334 1.00 93.88 119 ILE A C 1
ATOM 939 O O . ILE A 1 119 ? -20.625 5.481 -17.034 1.00 93.88 119 ILE A O 1
ATOM 943 N N . ASN A 1 120 ? -22.356 6.040 -15.734 1.00 95.38 120 ASN A N 1
ATOM 944 C CA . ASN A 1 120 ? -22.097 7.472 -15.837 1.00 95.38 120 ASN A CA 1
ATOM 945 C C . ASN A 1 120 ? -20.831 7.889 -15.079 1.00 95.38 120 ASN A C 1
ATOM 947 O O . ASN A 1 120 ? -20.092 8.745 -15.573 1.00 95.38 120 ASN A O 1
ATOM 951 N N . GLU A 1 121 ? -20.563 7.289 -13.918 1.00 93.62 121 GLU A N 1
ATOM 952 C CA . GLU A 1 121 ? -19.320 7.504 -13.177 1.00 93.62 121 GLU A CA 1
ATOM 953 C C . GLU A 1 121 ? -18.101 7.051 -13.994 1.00 93.62 121 GLU A C 1
ATOM 955 O O . GLU A 1 121 ? -17.175 7.847 -14.186 1.00 93.62 121 GLU A O 1
ATOM 960 N N . ASP A 1 122 ? -18.154 5.848 -14.573 1.00 95.25 122 ASP A N 1
ATOM 961 C CA . ASP A 1 122 ? -17.091 5.300 -15.425 1.00 95.25 122 ASP A CA 1
ATOM 962 C C . ASP A 1 122 ? -16.817 6.201 -16.644 1.00 95.25 122 ASP A C 1
ATOM 964 O O . ASP A 1 122 ? -15.670 6.572 -16.911 1.00 95.25 122 ASP A O 1
ATOM 968 N N . ASN A 1 123 ? -17.868 6.638 -17.350 1.00 95.94 123 ASN A N 1
ATOM 969 C CA . ASN A 1 123 ? -17.739 7.530 -18.510 1.00 95.94 123 ASN A CA 1
ATOM 970 C C . ASN A 1 123 ? -17.103 8.881 -18.139 1.00 95.94 123 ASN A C 1
ATOM 972 O O . ASN A 1 123 ? -16.295 9.435 -18.891 1.00 95.94 123 ASN A O 1
ATOM 976 N N . LEU A 1 124 ? -17.468 9.442 -16.981 1.00 96.50 124 LEU A N 1
ATOM 977 C CA . LEU A 1 124 ? -16.895 10.695 -16.488 1.00 96.50 124 LEU A CA 1
ATOM 978 C C . LEU A 1 124 ? -15.431 10.530 -16.081 1.00 96.50 124 LEU A C 1
ATOM 980 O O . LEU A 1 124 ? -14.631 11.457 -16.257 1.00 96.50 124 LEU A O 1
ATOM 984 N N . GLU A 1 125 ? -15.069 9.385 -15.509 1.00 94.56 125 GLU A N 1
ATOM 985 C CA . GLU A 1 125 ? -13.684 9.096 -15.168 1.00 94.56 125 GLU A CA 1
ATOM 986 C C . GLU A 1 125 ? -12.826 8.927 -16.427 1.00 94.56 125 GLU A C 1
ATOM 988 O O . GLU A 1 125 ? -11.751 9.533 -16.511 1.00 94.56 125 GLU A O 1
ATOM 993 N N . GLU A 1 126 ? -13.319 8.205 -17.435 1.00 94.81 126 GLU A N 1
ATOM 994 C CA . GLU A 1 126 ? -12.635 8.020 -18.716 1.00 94.81 126 GLU A CA 1
ATOM 995 C C . GLU A 1 126 ? -12.364 9.364 -19.409 1.00 94.81 126 GLU A C 1
ATOM 997 O O . GLU A 1 126 ? -11.210 9.672 -19.724 1.00 94.81 126 GLU A O 1
ATOM 1002 N N . GLN A 1 127 ? -13.373 10.235 -19.521 1.00 95.62 127 GLN A N 1
ATOM 1003 C CA . GLN A 1 127 ? -13.211 11.578 -20.099 1.00 95.62 127 GLN A CA 1
ATOM 1004 C C . GLN A 1 127 ? -12.141 12.400 -19.365 1.00 95.62 127 GLN A C 1
ATOM 1006 O O . GLN A 1 127 ? -11.270 13.014 -19.987 1.00 95.62 127 GLN A O 1
ATOM 1011 N N . LYS A 1 128 ? -12.134 12.375 -18.025 1.00 95.75 128 LYS A N 1
ATOM 1012 C CA . LYS A 1 128 ? -11.106 13.071 -17.232 1.00 95.75 128 LYS A CA 1
ATOM 1013 C C . LYS A 1 128 ? -9.708 12.512 -17.489 1.00 95.75 128 LYS A C 1
ATOM 1015 O O . LYS A 1 128 ? -8.733 13.268 -17.462 1.00 95.75 128 LYS A O 1
ATOM 1020 N N . GLN A 1 129 ? -9.574 11.203 -17.684 1.00 94.25 129 GLN A N 1
ATOM 1021 C CA . GLN A 1 129 ? -8.287 10.584 -17.994 1.00 94.25 129 GLN A CA 1
ATOM 1022 C C . GLN A 1 129 ? -7.805 10.961 -19.398 1.00 94.25 129 GLN A C 1
ATOM 1024 O O . GLN A 1 129 ? -6.622 11.266 -19.572 1.00 94.25 129 GLN A O 1
ATOM 1029 N N . GLU A 1 130 ? -8.699 10.990 -20.384 1.00 93.12 130 GLU A N 1
ATOM 1030 C CA . GLU A 1 130 ? -8.385 11.444 -21.740 1.00 93.12 130 GLU A CA 1
ATOM 1031 C C . GLU A 1 130 ? -7.933 12.905 -21.760 1.00 93.12 130 GLU A C 1
ATOM 1033 O O . GLU A 1 130 ? -6.893 13.224 -22.341 1.00 93.12 130 GLU A O 1
ATOM 1038 N N . GLU A 1 131 ? -8.633 13.787 -21.045 1.00 94.06 131 GLU A N 1
ATOM 1039 C CA . GLU A 1 131 ? -8.234 15.188 -20.912 1.00 94.06 131 GLU A CA 1
ATOM 1040 C C . GLU A 1 131 ? -6.853 15.346 -20.268 1.00 94.06 131 GLU A C 1
ATOM 1042 O O . GLU A 1 131 ? -6.050 16.172 -20.712 1.00 94.06 131 GLU A O 1
ATOM 1047 N N . LYS A 1 132 ? -6.552 14.565 -19.221 1.00 92.88 132 LYS A N 1
ATOM 1048 C CA . LYS A 1 132 ? -5.227 14.567 -18.577 1.00 92.88 132 LYS A CA 1
ATOM 1049 C C . LYS A 1 132 ? -4.142 14.136 -19.559 1.00 92.88 132 LYS A C 1
ATOM 1051 O O . LYS A 1 132 ? -3.146 14.843 -19.698 1.00 92.88 132 LYS A O 1
ATOM 1056 N N . LYS A 1 133 ? -4.364 13.042 -20.297 1.00 90.38 133 LYS A N 1
ATOM 1057 C CA . LYS A 1 133 ? -3.435 12.571 -21.336 1.00 90.38 133 LYS A CA 1
ATOM 1058 C C . LYS A 1 133 ? -3.208 13.648 -22.397 1.00 90.38 133 LYS A C 1
ATOM 1060 O O . LYS A 1 133 ? -2.067 13.922 -22.758 1.00 90.38 133 LYS A O 1
ATOM 1065 N N . LEU A 1 134 ? -4.270 14.296 -22.873 1.00 90.12 134 LEU A N 1
ATOM 1066 C CA . LEU A 1 134 ? -4.180 15.333 -23.901 1.00 90.12 134 LEU A CA 1
ATOM 1067 C C . LEU A 1 134 ? -3.395 16.560 -23.405 1.00 90.12 134 LEU A C 1
ATOM 1069 O O . LEU A 1 134 ? -2.543 17.082 -24.130 1.00 90.12 134 LEU A O 1
ATOM 1073 N N . LYS A 1 135 ? -3.609 16.976 -22.150 1.00 87.94 135 LYS A N 1
ATOM 1074 C CA . LYS A 1 135 ? -2.829 18.043 -21.498 1.00 87.94 135 LYS A CA 1
ATOM 1075 C C . LYS A 1 135 ? -1.346 17.678 -21.382 1.00 87.94 135 LYS A C 1
ATOM 1077 O O . LYS A 1 135 ? -0.502 18.504 -21.720 1.00 87.94 135 LYS A O 1
ATOM 1082 N N . GLU A 1 136 ? -1.021 16.446 -20.991 1.00 87.75 136 GLU A N 1
ATOM 1083 C CA . GLU A 1 136 ? 0.367 15.965 -20.931 1.00 87.75 136 GLU A CA 1
ATOM 1084 C C . GLU A 1 136 ? 1.046 15.948 -22.308 1.00 87.75 136 GLU A C 1
ATOM 1086 O O . GLU A 1 136 ? 2.200 16.362 -22.434 1.00 87.75 136 GLU A O 1
ATOM 1091 N N . TYR A 1 137 ? 0.346 15.502 -23.356 1.00 82.88 137 TYR A N 1
ATOM 1092 C CA . TYR A 1 137 ? 0.886 15.508 -24.719 1.00 82.88 137 TYR A CA 1
ATOM 1093 C C . TYR A 1 137 ? 1.139 16.923 -25.240 1.00 82.88 137 TYR A C 1
ATOM 1095 O O . TYR A 1 137 ? 2.162 17.161 -25.883 1.00 82.88 137 TYR A O 1
ATOM 1103 N N . ASN A 1 138 ? 0.237 17.865 -24.965 1.00 83.19 138 ASN A N 1
ATOM 1104 C CA . ASN A 1 138 ? 0.421 19.253 -25.379 1.00 83.19 138 ASN A CA 1
ATOM 1105 C C . ASN A 1 138 ? 1.550 19.939 -24.595 1.00 83.19 138 ASN A C 1
ATOM 1107 O O . ASN A 1 138 ? 2.354 20.636 -25.206 1.00 83.19 138 ASN A O 1
ATOM 1111 N N . GLY A 1 139 ? 1.680 19.681 -23.288 1.00 78.75 139 GLY A N 1
ATOM 1112 C CA . GLY A 1 139 ? 2.799 20.182 -22.479 1.00 78.75 139 GLY A CA 1
ATOM 1113 C C . GLY A 1 139 ? 4.160 19.716 -23.005 1.00 78.75 139 GLY A C 1
ATOM 1114 O O . GLY A 1 139 ? 5.037 20.536 -23.262 1.00 78.75 139 GLY A O 1
ATOM 1115 N N . LYS A 1 140 ? 4.301 18.418 -23.304 1.00 75.38 140 LYS A N 1
ATOM 1116 C CA . LYS A 1 140 ? 5.541 17.846 -23.863 1.00 75.38 140 LYS A CA 1
ATOM 1117 C C . LYS A 1 140 ? 5.912 18.412 -25.237 1.00 75.38 140 LYS A C 1
ATOM 1119 O O . LYS A 1 140 ? 7.093 18.518 -25.553 1.00 75.38 140 LYS A O 1
ATOM 1124 N N . LYS A 1 141 ? 4.928 18.773 -26.071 1.00 69.62 141 LYS A N 1
ATOM 1125 C CA . LYS A 1 141 ? 5.189 19.440 -27.361 1.00 69.62 141 LYS A CA 1
ATOM 1126 C C . LYS A 1 141 ? 5.777 20.837 -27.168 1.00 69.62 141 LYS A C 1
ATOM 1128 O O . LYS A 1 141 ? 6.677 21.207 -27.916 1.00 69.62 141 LYS A O 1
ATOM 1133 N N . HIS A 1 142 ? 5.288 21.586 -26.180 1.00 65.56 142 HIS A N 1
ATOM 1134 C CA . HIS A 1 142 ? 5.834 22.901 -25.846 1.00 65.56 142 HIS A CA 1
ATOM 1135 C C . HIS A 1 142 ? 7.247 22.798 -25.260 1.00 65.56 142 HIS A C 1
ATOM 1137 O O . HIS A 1 142 ? 8.133 23.498 -25.736 1.00 65.56 142 HIS A O 1
ATOM 1143 N N . GLU A 1 143 ? 7.490 21.859 -24.341 1.00 68.56 143 GLU A N 1
ATOM 1144 C CA . GLU A 1 143 ? 8.833 21.605 -23.789 1.00 68.56 143 GLU A CA 1
ATOM 1145 C C . GLU A 1 143 ? 9.840 21.190 -24.871 1.00 68.56 143 GLU A C 1
ATOM 1147 O O . GLU A 1 143 ? 10.974 21.665 -24.887 1.00 68.56 143 GLU A O 1
ATOM 1152 N N . ALA A 1 144 ? 9.432 20.332 -25.813 1.00 70.12 144 ALA A N 1
ATOM 1153 C CA . ALA A 1 144 ? 10.288 19.945 -26.928 1.00 70.12 144 ALA A CA 1
ATOM 1154 C C . ALA A 1 144 ? 10.624 21.143 -27.826 1.00 70.12 144 ALA A C 1
ATOM 1156 O O . ALA A 1 144 ? 11.768 21.283 -28.240 1.00 70.12 144 ALA A O 1
ATOM 1157 N N . TYR A 1 145 ? 9.655 22.013 -28.117 1.00 67.25 145 TYR A N 1
ATOM 1158 C CA . TYR A 1 145 ? 9.879 23.189 -28.957 1.00 67.25 145 TYR A CA 1
ATOM 1159 C C . TYR A 1 145 ? 10.792 24.223 -28.278 1.00 67.25 145 TYR A C 1
ATOM 1161 O O . TYR A 1 145 ? 11.672 24.769 -28.935 1.00 67.25 145 TYR A O 1
ATOM 1169 N N . GLU A 1 146 ? 10.643 24.443 -26.969 1.00 65.38 146 GLU A N 1
ATOM 1170 C CA . GLU A 1 146 ? 11.536 25.314 -26.190 1.00 65.38 146 GLU A CA 1
ATOM 1171 C C . GLU A 1 146 ? 12.956 24.751 -26.060 1.00 65.38 146 GLU A C 1
ATOM 1173 O O . GLU A 1 146 ? 13.909 25.517 -26.046 1.00 65.38 146 GLU A O 1
ATOM 1178 N N . ALA A 1 147 ? 13.133 23.426 -26.026 1.00 64.88 147 ALA A N 1
ATOM 1179 C CA . ALA A 1 147 ? 14.461 22.809 -26.011 1.00 64.88 147 ALA A CA 1
ATOM 1180 C C . ALA A 1 147 ? 15.218 22.914 -27.355 1.00 64.88 147 ALA A C 1
ATOM 1182 O O . ALA A 1 147 ? 16.422 22.656 -27.396 1.00 64.88 147 ALA A O 1
ATOM 1183 N N . PHE A 1 148 ? 14.524 23.242 -28.451 1.00 58.66 148 PHE A N 1
ATOM 1184 C CA . PHE A 1 148 ? 15.104 23.382 -29.794 1.00 58.66 148 PHE A CA 1
ATOM 1185 C C . PHE A 1 148 ? 15.430 24.832 -30.196 1.00 58.66 148 PHE A C 1
ATOM 1187 O O . PHE A 1 148 ? 16.102 25.016 -31.214 1.00 58.66 148 PHE A O 1
ATOM 1194 N N . VAL A 1 149 ? 14.963 25.835 -29.443 1.00 54.16 149 VAL A N 1
ATOM 1195 C CA . VAL A 1 149 ? 15.217 27.275 -29.672 1.00 54.16 149 VAL A CA 1
ATOM 1196 C C . VAL A 1 149 ? 16.338 27.759 -28.761 1.00 54.16 149 VAL A C 1
ATOM 1198 O O . VAL A 1 149 ? 17.227 28.474 -29.277 1.00 54.16 149 VAL A O 1
#

Organism: Saccharomyces arboricola (strain H-6 / AS 2.3317 / CBS 10644) (NCBI:txid1160507)

Radius of gyration: 32.67 Å; Cα contacts (8 Å, |Δi|>4): 23; chains: 1; bounding box: 62×44×88 Å

pLDDT: mean 71.56, std 16.97, range [41.41, 96.56]

Solvent-accessible surface area (backbone atoms only — not comparable to full-atom values): 10001 Å² total; per-residue (Å²): 114,68,70,58,52,54,52,53,50,49,52,53,53,53,52,49,63,65,46,46,62,73,72,63,61,81,75,83,72,80,79,78,75,80,83,80,85,70,80,88,77,81,93,79,77,95,65,56,77,66,55,55,50,52,54,52,56,70,68,52,81,71,75,84,77,81,75,77,86,68,81,85,74,86,87,84,89,78,98,64,100,61,102,58,89,78,57,64,50,63,38,91,88,74,68,49,74,42,81,58,83,69,85,77,79,85,62,83,60,84,77,64,72,55,68,69,58,53,54,51,51,52,54,54,51,50,52,53,51,52,52,49,52,53,51,52,55,53,51,52,53,52,54,54,54,62,74,73,109

Mean predicted aligned error: 22.6 Å